Protein AF-A0A081PED2-F1 (afdb_monomer_lite)

Structure (mmCIF, N/CA/C/O backbone):
data_AF-A0A081PED2-F1
#
_entry.id   AF-A0A081PED2-F1
#
loop_
_atom_site.group_PDB
_atom_site.id
_atom_site.type_symbol
_atom_site.label_atom_id
_atom_site.label_alt_id
_atom_site.label_comp_id
_atom_site.label_asym_id
_atom_site.label_entity_id
_atom_site.label_seq_id
_atom_site.pdbx_PDB_ins_code
_atom_site.Cartn_x
_atom_site.Cartn_y
_atom_site.Cartn_z
_atom_site.occupancy
_atom_site.B_iso_or_equiv
_atom_site.auth_seq_id
_atom_site.auth_comp_id
_atom_site.auth_asym_id
_atom_site.auth_atom_id
_atom_site.pdbx_PDB_model_num
ATOM 1 N N . PRO A 1 1 ? 20.456 0.944 -15.414 1.00 84.31 1 PRO A N 1
ATOM 2 C CA . PRO A 1 1 ? 20.248 -0.484 -15.078 1.00 84.31 1 PRO A CA 1
ATOM 3 C C . PRO A 1 1 ? 19.978 -0.776 -13.587 1.00 84.31 1 PRO A C 1
ATOM 5 O O . PRO A 1 1 ? 18.941 -1.358 -13.297 1.00 84.31 1 PRO A O 1
ATOM 8 N N . TYR A 1 2 ? 20.851 -0.376 -12.646 1.00 89.62 2 TYR A N 1
ATOM 9 C CA . TYR A 1 2 ? 20.681 -0.698 -11.214 1.00 89.62 2 TYR A CA 1
ATOM 10 C C . TYR A 1 2 ? 19.345 -0.213 -10.631 1.00 89.62 2 TYR A C 1
ATOM 12 O O . TYR A 1 2 ? 18.626 -0.989 -10.011 1.00 89.62 2 TYR A O 1
ATOM 20 N N . LEU A 1 3 ? 18.978 1.050 -10.877 1.00 87.94 3 LEU A N 1
ATOM 21 C CA . LEU A 1 3 ? 17.730 1.625 -10.366 1.00 87.94 3 LEU A CA 1
ATOM 22 C C . LEU A 1 3 ? 16.491 0.883 -10.894 1.00 87.94 3 LEU A C 1
ATOM 24 O O . LEU A 1 3 ? 15.577 0.594 -10.129 1.00 87.94 3 LEU A O 1
ATOM 28 N N . SER A 1 4 ? 16.503 0.515 -12.177 1.00 86.62 4 SER A N 1
ATOM 29 C CA . SER A 1 4 ? 15.444 -0.260 -12.829 1.00 86.62 4 SER A CA 1
ATOM 30 C C . SER A 1 4 ? 15.322 -1.665 -12.230 1.00 86.62 4 SER A C 1
ATOM 32 O O . SER A 1 4 ? 14.221 -2.120 -11.943 1.00 86.62 4 SER A O 1
ATOM 34 N N . LEU A 1 5 ? 16.452 -2.335 -11.976 1.00 87.31 5 LEU A N 1
ATOM 35 C CA . LEU A 1 5 ? 16.477 -3.648 -11.328 1.00 87.31 5 LEU A CA 1
ATOM 36 C C . LEU A 1 5 ? 15.964 -3.572 -9.885 1.00 87.31 5 LEU A C 1
ATOM 38 O O . LEU A 1 5 ? 15.171 -4.411 -9.470 1.00 87.31 5 LEU A O 1
ATOM 42 N N . LYS A 1 6 ? 16.373 -2.541 -9.136 1.00 88.50 6 LYS A N 1
ATOM 43 C CA . LYS A 1 6 ? 15.871 -2.274 -7.783 1.00 88.50 6 LYS A CA 1
ATOM 44 C C . LYS A 1 6 ? 14.352 -2.075 -7.794 1.00 88.50 6 LYS A C 1
ATOM 46 O O . LYS A 1 6 ? 13.669 -2.676 -6.976 1.00 88.50 6 LYS A O 1
ATOM 51 N N . GLN A 1 7 ? 13.827 -1.255 -8.706 1.00 85.38 7 GLN A N 1
ATOM 52 C CA . GLN A 1 7 ? 12.384 -1.017 -8.830 1.00 85.38 7 GLN A CA 1
ATOM 53 C C . GLN A 1 7 ? 11.609 -2.289 -9.171 1.00 85.38 7 GLN A C 1
ATOM 55 O O . GLN A 1 7 ? 10.596 -2.547 -8.532 1.00 85.38 7 GLN A O 1
ATOM 60 N N . LEU A 1 8 ? 12.106 -3.114 -10.097 1.00 84.00 8 LEU A N 1
ATOM 61 C CA . LEU A 1 8 ? 11.478 -4.404 -10.396 1.00 84.00 8 LEU A CA 1
ATOM 62 C C . LEU A 1 8 ? 11.516 -5.358 -9.209 1.00 84.00 8 LEU A C 1
ATOM 64 O O . LEU A 1 8 ? 10.505 -5.978 -8.911 1.00 84.00 8 LEU A O 1
ATOM 68 N N . SER A 1 9 ? 12.651 -5.446 -8.516 1.00 87.25 9 SER A N 1
ATOM 69 C CA . SER A 1 9 ? 12.777 -6.267 -7.311 1.00 87.25 9 SER A CA 1
ATOM 70 C C . SER A 1 9 ? 11.743 -5.858 -6.261 1.00 87.25 9 SER A C 1
ATOM 72 O O . SER A 1 9 ? 10.955 -6.692 -5.833 1.00 87.25 9 SER A O 1
ATOM 74 N N . MET A 1 10 ? 11.668 -4.559 -5.940 1.00 87.50 10 MET A N 1
ATOM 75 C CA . MET A 1 10 ? 10.702 -4.037 -4.968 1.00 87.50 10 MET A CA 1
ATOM 76 C C . MET A 1 10 ? 9.254 -4.298 -5.389 1.00 87.50 10 MET A C 1
ATOM 78 O O . MET A 1 10 ? 8.443 -4.671 -4.551 1.00 87.50 10 MET A O 1
ATOM 82 N N . ALA A 1 11 ? 8.931 -4.140 -6.674 1.00 83.25 11 ALA A N 1
ATOM 83 C CA . ALA A 1 11 ? 7.583 -4.398 -7.166 1.00 83.25 11 ALA A CA 1
ATOM 84 C C . ALA A 1 11 ? 7.221 -5.897 -7.128 1.00 83.25 11 ALA A C 1
ATOM 86 O O . ALA A 1 11 ? 6.091 -6.249 -6.809 1.00 83.25 11 ALA A O 1
ATOM 87 N N . LEU A 1 12 ? 8.177 -6.793 -7.405 1.00 82.38 12 LEU A N 1
ATOM 88 C CA . LEU A 1 12 ? 7.977 -8.245 -7.320 1.00 82.38 12 LEU A CA 1
ATOM 89 C C . LEU A 1 12 ? 7.813 -8.732 -5.877 1.00 82.38 12 LEU A C 1
ATOM 91 O O . LEU A 1 12 ? 7.083 -9.688 -5.633 1.00 82.38 12 LEU A O 1
ATOM 95 N N . THR A 1 13 ? 8.481 -8.082 -4.923 1.00 87.12 13 THR A N 1
ATOM 96 C CA . THR A 1 13 ? 8.365 -8.396 -3.493 1.00 87.12 13 THR A CA 1
ATOM 97 C C . THR A 1 13 ? 7.272 -7.598 -2.789 1.00 87.12 13 THR A C 1
ATOM 99 O O . THR A 1 13 ? 7.183 -7.674 -1.565 1.00 87.12 13 THR A O 1
ATOM 102 N N . ALA A 1 14 ? 6.464 -6.828 -3.531 1.00 81.19 14 ALA A N 1
ATOM 103 C CA . ALA A 1 14 ? 5.419 -5.958 -2.988 1.00 81.19 14 ALA A CA 1
ATOM 104 C C . ALA A 1 14 ? 5.949 -5.007 -1.887 1.00 81.19 14 ALA A C 1
ATOM 106 O O . ALA A 1 14 ? 5.277 -4.691 -0.910 1.00 81.19 14 ALA A O 1
ATOM 107 N N . SER A 1 15 ? 7.205 -4.580 -2.023 1.00 86.56 15 SER A N 1
ATOM 108 C CA . SER A 1 15 ? 7.895 -3.663 -1.112 1.00 86.56 15 SER A CA 1
ATOM 109 C C . SER A 1 15 ? 8.171 -2.313 -1.777 1.00 86.56 15 SER A C 1
ATOM 111 O O . SER A 1 15 ? 9.087 -1.586 -1.385 1.00 86.56 15 SER A O 1
ATOM 113 N N . ASP A 1 16 ? 7.458 -2.020 -2.859 1.00 85.75 16 ASP A N 1
ATOM 114 C CA . ASP A 1 16 ? 7.460 -0.720 -3.503 1.00 85.75 16 ASP A CA 1
ATOM 115 C C . ASP A 1 16 ? 6.624 0.290 -2.701 1.00 85.75 16 ASP A C 1
ATOM 117 O O . ASP A 1 16 ? 5.865 -0.045 -1.789 1.00 85.75 16 ASP A O 1
ATOM 121 N N . PHE A 1 17 ? 6.789 1.564 -3.044 1.00 85.56 17 PHE A N 1
ATOM 122 C CA . PHE A 1 17 ? 6.132 2.652 -2.332 1.00 85.56 17 PHE A CA 1
ATOM 123 C C . PHE A 1 17 ? 4.605 2.621 -2.474 1.00 85.56 17 PHE A C 1
ATOM 125 O O . PHE A 1 17 ? 3.907 2.936 -1.514 1.00 85.56 17 PHE A O 1
ATOM 132 N N . ASN A 1 18 ? 4.070 2.210 -3.626 1.00 84.62 18 ASN A N 1
ATOM 133 C CA . ASN A 1 18 ? 2.623 2.198 -3.831 1.00 84.62 18 ASN A CA 1
ATOM 134 C C . ASN A 1 18 ? 1.965 1.108 -2.994 1.00 84.62 18 ASN A C 1
ATOM 136 O O . ASN A 1 18 ? 0.938 1.368 -2.373 1.00 84.62 18 ASN A O 1
ATOM 140 N N . THR A 1 19 ? 2.587 -0.071 -2.906 1.00 85.81 19 THR A N 1
ATOM 141 C CA . THR A 1 19 ? 2.118 -1.130 -2.003 1.00 85.81 19 THR A CA 1
ATOM 142 C C . THR A 1 19 ? 2.115 -0.662 -0.546 1.00 85.81 19 THR A C 1
ATOM 144 O O . THR A 1 19 ? 1.158 -0.909 0.186 1.00 85.81 19 THR A O 1
ATOM 147 N N . PHE A 1 20 ? 3.144 0.079 -0.120 1.00 87.94 20 PHE A N 1
ATOM 148 C CA . PHE A 1 20 ? 3.173 0.665 1.222 1.00 87.94 20 PHE A CA 1
ATOM 149 C C . PHE A 1 20 ? 2.013 1.648 1.463 1.00 87.94 20 PHE A C 1
ATOM 151 O O . PHE A 1 20 ? 1.360 1.580 2.506 1.00 87.94 20 PHE A O 1
ATOM 158 N N . ILE A 1 21 ? 1.735 2.537 0.505 1.00 89.69 21 ILE A N 1
ATOM 159 C CA . ILE A 1 21 ? 0.633 3.505 0.601 1.00 89.69 21 ILE A CA 1
ATOM 160 C C . ILE A 1 21 ? -0.731 2.805 0.608 1.00 89.69 21 ILE A C 1
ATOM 162 O O . ILE A 1 21 ? -1.594 3.161 1.407 1.00 89.69 21 ILE A O 1
ATOM 166 N N . ASP A 1 22 ? -0.932 1.789 -0.231 1.00 89.50 22 ASP A N 1
ATOM 167 C CA . ASP A 1 22 ? -2.165 0.997 -0.252 1.00 89.50 22 ASP A CA 1
ATOM 168 C C . ASP A 1 22 ? -2.416 0.301 1.093 1.00 89.50 22 ASP A C 1
ATOM 170 O O . ASP A 1 22 ? -3.490 0.443 1.683 1.00 89.50 22 ASP A O 1
ATOM 174 N N . PHE A 1 23 ? -1.397 -0.369 1.636 1.00 90.44 23 PHE A N 1
ATOM 175 C CA . PHE A 1 23 ? -1.467 -0.955 2.971 1.00 90.44 23 PHE A CA 1
ATOM 176 C C . PHE A 1 23 ? -1.839 0.087 4.034 1.00 90.44 23 PHE A C 1
ATOM 178 O O . PHE A 1 23 ? -2.719 -0.160 4.862 1.00 90.44 23 PHE A O 1
ATOM 185 N N . GLN A 1 24 ? -1.195 1.259 4.005 1.00 93.19 24 GLN A N 1
ATOM 186 C CA . GLN A 1 24 ? -1.470 2.339 4.949 1.00 93.19 24 GLN A CA 1
ATOM 187 C C . GLN A 1 24 ? -2.927 2.804 4.856 1.00 93.19 24 GLN A C 1
ATOM 189 O O . GLN A 1 24 ? -3.604 2.870 5.881 1.00 93.19 24 GLN A O 1
ATOM 194 N N . ASN A 1 25 ? -3.440 3.028 3.646 1.00 93.50 25 ASN A N 1
ATOM 195 C CA . ASN A 1 25 ? -4.824 3.439 3.421 1.00 93.50 25 ASN A CA 1
ATOM 196 C C . ASN A 1 25 ? -5.830 2.398 3.938 1.00 93.50 25 ASN A C 1
ATOM 198 O O . ASN A 1 25 ? -6.805 2.751 4.605 1.00 93.50 25 ASN A O 1
ATOM 202 N N . GLN A 1 26 ? -5.595 1.106 3.678 1.00 93.62 26 GLN A N 1
ATOM 203 C CA . GLN A 1 26 ? -6.465 0.033 4.174 1.00 93.62 26 GLN A CA 1
ATOM 204 C C . GLN A 1 26 ? -6.436 -0.063 5.705 1.00 93.62 26 GLN A C 1
ATOM 206 O O . GLN A 1 26 ? -7.480 -0.209 6.347 1.00 93.62 26 GLN A O 1
ATOM 211 N N . ALA A 1 27 ? -5.251 0.060 6.307 1.00 94.38 27 ALA A N 1
ATOM 212 C CA . ALA A 1 27 ? -5.095 0.057 7.756 1.00 94.38 27 ALA A CA 1
ATOM 213 C C . ALA A 1 27 ? -5.784 1.268 8.408 1.00 94.38 27 ALA A C 1
ATOM 215 O O . ALA A 1 27 ? -6.417 1.135 9.459 1.00 94.38 27 ALA A O 1
ATOM 216 N N . GLU A 1 28 ? -5.703 2.445 7.788 1.00 95.00 28 GLU A N 1
ATOM 217 C CA . GLU A 1 28 ? -6.387 3.652 8.252 1.00 95.00 28 GLU A CA 1
ATOM 218 C C . GLU A 1 28 ? -7.906 3.528 8.153 1.00 95.00 28 GLU A C 1
ATOM 220 O O . GLU A 1 28 ? -8.600 3.833 9.125 1.00 95.00 28 GLU A O 1
ATOM 225 N N . ALA A 1 29 ? -8.429 3.006 7.041 1.00 94.62 29 ALA A N 1
ATOM 226 C CA . ALA A 1 29 ? -9.857 2.744 6.883 1.00 94.62 29 ALA A CA 1
ATOM 227 C C . ALA A 1 29 ? -10.377 1.783 7.966 1.00 94.62 29 ALA A C 1
ATOM 229 O O . ALA A 1 29 ? -11.401 2.051 8.603 1.00 94.62 29 ALA A O 1
ATOM 230 N N . TYR A 1 30 ? -9.635 0.707 8.242 1.00 93.88 30 TYR A N 1
ATOM 231 C CA . TYR A 1 30 ? -9.954 -0.230 9.318 1.00 93.88 30 TYR A CA 1
ATOM 232 C C . TYR A 1 30 ? -9.945 0.446 10.697 1.00 93.88 30 TYR A C 1
ATOM 234 O O . TYR A 1 30 ? -10.906 0.330 11.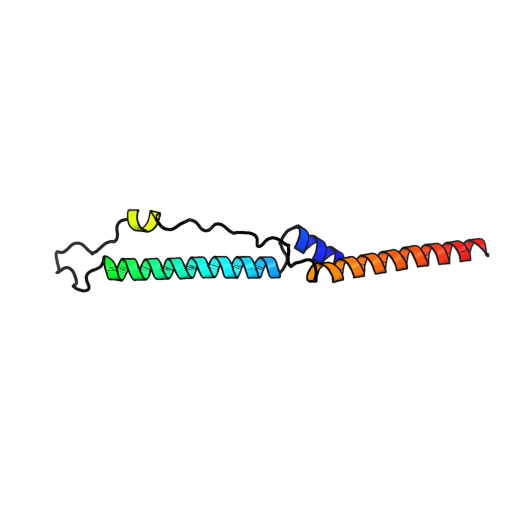464 1.00 93.88 30 TYR A O 1
ATOM 242 N N . ARG A 1 31 ? -8.886 1.203 11.014 1.00 93.25 31 ARG A N 1
ATOM 243 C CA . ARG A 1 31 ? -8.779 1.950 12.279 1.00 93.25 31 ARG A CA 1
ATOM 244 C C . ARG A 1 31 ? -9.917 2.950 12.451 1.00 93.25 31 ARG A C 1
ATOM 246 O O . ARG A 1 31 ? -10.429 3.105 13.559 1.00 93.25 31 ARG A O 1
ATOM 253 N N . TYR A 1 32 ? -10.318 3.612 11.372 1.00 94.25 32 TYR A N 1
ATOM 254 C CA . TYR A 1 32 ? -11.427 4.553 11.386 1.00 94.25 32 TYR A CA 1
ATOM 255 C C . TYR A 1 32 ? -12.752 3.851 11.704 1.00 94.25 32 TYR A C 1
ATOM 257 O O . TYR A 1 32 ? -13.475 4.268 12.609 1.00 94.25 32 TYR A O 1
ATOM 265 N N . GLN A 1 33 ? -13.050 2.740 11.026 1.00 91.62 33 GLN A N 1
ATOM 266 C CA . GLN A 1 33 ? -14.255 1.949 11.294 1.00 91.62 33 GLN A CA 1
ATOM 267 C C . GLN A 1 33 ? -14.286 1.406 12.727 1.00 91.62 33 GLN A C 1
ATOM 269 O O . GLN A 1 33 ? -15.338 1.424 13.368 1.00 91.62 33 GLN A O 1
ATOM 274 N N . LEU A 1 34 ? -13.136 0.982 13.256 1.00 90.75 34 LEU A N 1
ATOM 275 C CA . LEU A 1 34 ? -12.999 0.565 14.650 1.00 90.75 34 LEU A CA 1
ATOM 276 C C . LEU A 1 34 ? -13.385 1.687 15.619 1.00 90.75 34 LEU A C 1
ATOM 278 O O . LEU A 1 34 ? -14.220 1.468 16.496 1.00 90.75 34 LEU A O 1
ATOM 282 N N . ALA A 1 35 ? -12.833 2.888 15.439 1.00 91.06 35 ALA A N 1
ATOM 283 C CA . ALA A 1 35 ? -13.165 4.039 16.277 1.00 91.06 35 ALA A CA 1
ATOM 284 C C . ALA A 1 35 ? -14.659 4.396 16.193 1.00 91.06 35 ALA A C 1
ATOM 286 O O . ALA A 1 35 ? -15.290 4.697 17.204 1.00 91.06 35 ALA A O 1
ATOM 287 N N . GLN A 1 36 ? -15.268 4.291 15.011 1.00 91.25 36 GLN A N 1
ATOM 288 C CA . GLN A 1 36 ? -16.699 4.549 14.861 1.00 91.25 36 GLN A CA 1
ATOM 289 C C . GLN A 1 36 ? -17.570 3.491 15.540 1.00 91.25 36 GLN A C 1
ATOM 291 O O . GLN A 1 36 ? -18.560 3.838 16.187 1.00 91.25 36 GLN A O 1
ATOM 296 N N . LYS A 1 37 ? -17.189 2.209 15.471 1.00 88.06 37 LYS A N 1
ATOM 297 C CA . LYS A 1 37 ? -17.869 1.157 16.236 1.00 88.06 37 LYS A CA 1
ATOM 298 C C . LYS A 1 37 ? -17.741 1.402 17.740 1.00 88.06 37 LYS A C 1
ATOM 300 O O . LYS A 1 37 ? -18.731 1.258 18.452 1.00 88.06 37 LYS A O 1
ATOM 305 N N . MET A 1 38 ? -16.564 1.819 18.214 1.00 85.94 38 MET A N 1
ATOM 306 C CA . MET A 1 38 ? -16.336 2.195 19.617 1.00 85.94 38 MET A CA 1
ATOM 307 C C . MET A 1 38 ? -17.276 3.310 20.064 1.00 85.94 38 MET A C 1
ATOM 309 O O . MET A 1 38 ? -17.994 3.15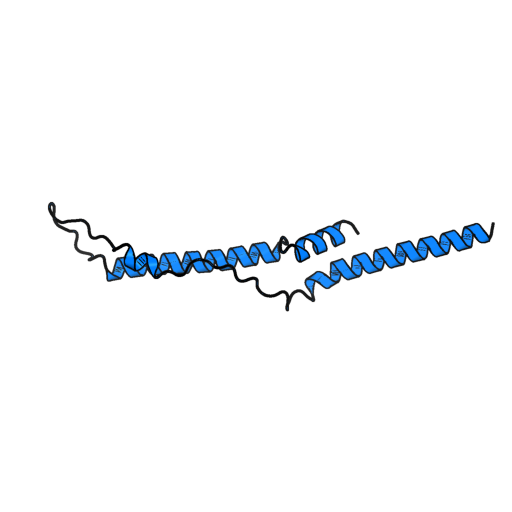2 21.051 1.00 85.94 38 MET A O 1
ATOM 313 N N . ASN A 1 39 ? -17.315 4.401 19.300 1.00 88.75 39 ASN A N 1
ATOM 314 C CA . ASN A 1 39 ? -18.169 5.548 19.589 1.00 88.75 39 ASN A CA 1
ATOM 315 C C . ASN A 1 39 ? -19.646 5.141 19.628 1.00 88.75 39 ASN A C 1
ATOM 317 O O . ASN A 1 39 ? -20.373 5.514 20.546 1.00 88.75 39 ASN A O 1
ATOM 321 N N . LYS A 1 40 ? -20.084 4.317 18.670 1.00 87.38 40 LYS A N 1
ATOM 322 C CA . LY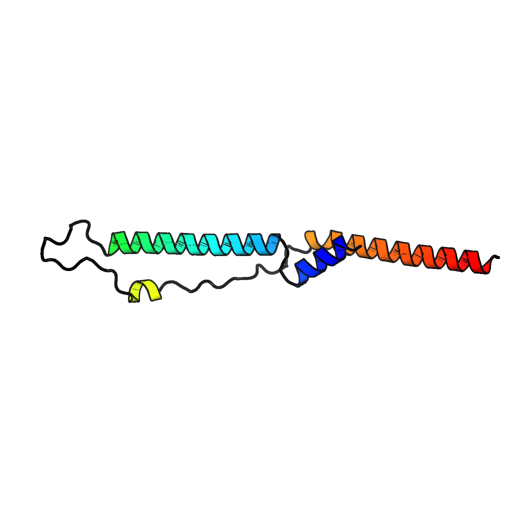S A 1 40 ? -21.459 3.815 18.624 1.00 87.38 40 LYS A CA 1
ATOM 323 C C . LYS A 1 40 ? -21.797 2.938 19.831 1.00 87.38 40 LYS A C 1
ATOM 325 O O . LYS A 1 40 ? -22.829 3.145 20.456 1.00 87.38 40 LYS A O 1
ATOM 330 N N . LEU A 1 41 ? -20.921 2.002 20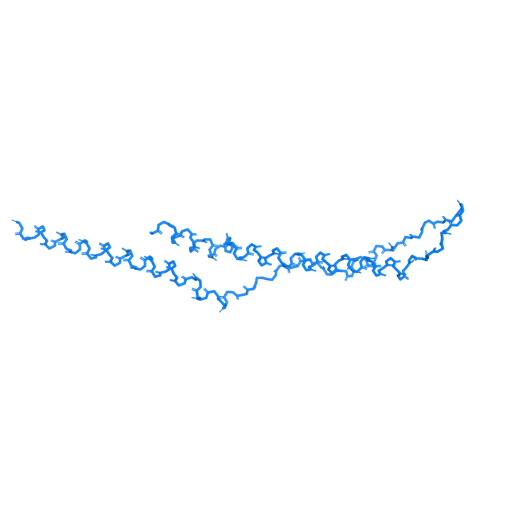.203 1.00 85.38 41 LEU A N 1
ATOM 331 C CA . LEU A 1 41 ? -21.128 1.155 21.381 1.00 85.38 41 LEU A CA 1
ATOM 332 C C . LEU A 1 41 ? -21.198 1.975 22.672 1.00 85.38 41 LEU A C 1
ATOM 334 O O . LEU A 1 41 ? -21.990 1.648 23.553 1.00 85.38 41 LEU A O 1
ATOM 338 N N . GLN A 1 42 ? -20.401 3.039 22.782 1.00 82.81 42 GLN A N 1
ATOM 339 C CA . GLN A 1 42 ? -20.470 3.955 23.915 1.00 82.81 42 GLN A CA 1
ATOM 340 C C . GLN A 1 42 ? -21.825 4.668 23.977 1.00 82.81 42 GLN A C 1
ATOM 342 O O . GLN A 1 42 ? -22.456 4.644 25.028 1.00 82.81 42 GLN A O 1
ATOM 347 N N . ILE A 1 43 ? -22.302 5.226 22.861 1.00 83.62 43 ILE A N 1
ATOM 348 C CA . ILE A 1 43 ? -23.613 5.893 22.783 1.00 83.62 43 ILE A CA 1
ATOM 349 C C . ILE A 1 43 ? -24.758 4.918 23.107 1.00 83.62 43 ILE A C 1
ATOM 351 O O . ILE A 1 43 ? -25.668 5.265 23.856 1.00 83.62 43 ILE A O 1
ATOM 355 N N . ASP A 1 44 ? -24.706 3.695 22.575 1.00 82.56 44 ASP A N 1
ATOM 356 C CA . ASP A 1 44 ? -25.808 2.731 22.678 1.00 82.56 44 ASP A CA 1
ATOM 357 C C . ASP A 1 44 ? -25.859 2.001 24.034 1.00 82.56 44 ASP A C 1
ATOM 359 O O . ASP A 1 44 ? -26.923 1.534 24.448 1.00 82.56 44 ASP A O 1
ATOM 363 N N . LYS A 1 45 ? -24.715 1.819 24.714 1.00 77.38 45 LYS A N 1
ATOM 364 C CA . LYS A 1 45 ? -24.611 0.974 25.923 1.00 77.38 45 LYS A CA 1
ATOM 365 C C . LYS A 1 45 ? -24.259 1.732 27.197 1.00 77.38 45 LYS A C 1
ATOM 367 O O . LYS A 1 45 ? -24.483 1.191 28.281 1.00 77.38 45 LYS A O 1
ATOM 372 N N . ILE A 1 46 ? -23.712 2.943 27.102 1.00 74.94 46 ILE A N 1
ATOM 373 C CA . ILE A 1 46 ? -23.381 3.759 28.271 1.00 74.94 46 ILE A CA 1
ATOM 374 C C . ILE A 1 46 ? -24.433 4.857 28.399 1.00 74.94 46 ILE A C 1
ATOM 376 O O . ILE A 1 46 ? -24.478 5.801 27.618 1.00 74.94 46 ILE A O 1
ATOM 380 N N . SER A 1 47 ? -25.298 4.715 29.405 1.00 67.81 47 SER A N 1
ATOM 381 C CA . SER A 1 47 ? -26.233 5.773 29.786 1.00 67.81 47 SER A CA 1
ATOM 382 C C . SER A 1 47 ? -25.474 7.060 30.114 1.00 67.81 47 SER A C 1
ATOM 384 O O . SER A 1 47 ? -24.455 7.028 30.801 1.00 67.81 47 SER A O 1
ATOM 386 N N . ASN A 1 48 ? -26.012 8.200 29.681 1.00 66.94 48 ASN A N 1
ATOM 387 C CA . ASN A 1 48 ? -25.462 9.524 29.985 1.00 66.94 48 ASN A CA 1
ATOM 388 C C . ASN A 1 48 ? -25.668 9.937 31.461 1.00 66.94 48 ASN A C 1
ATOM 390 O O . ASN A 1 48 ? -25.271 11.023 31.874 1.00 66.94 48 ASN A O 1
ATOM 394 N N . ILE A 1 49 ? -26.332 9.087 32.251 1.00 65.75 49 ILE A N 1
ATOM 395 C CA . ILE A 1 49 ? -26.566 9.274 33.682 1.00 65.75 49 ILE A CA 1
ATOM 396 C C . ILE A 1 49 ? -25.487 8.500 34.439 1.00 65.75 49 ILE A C 1
ATOM 398 O O . ILE A 1 49 ? -25.412 7.273 34.339 1.00 65.75 49 ILE A O 1
ATOM 402 N N . SER A 1 50 ? -24.662 9.220 35.203 1.00 62.31 50 SER A N 1
ATOM 403 C CA . SER A 1 50 ? -23.620 8.600 36.022 1.00 62.31 50 SER A CA 1
ATOM 404 C C . SER A 1 50 ? -24.247 7.654 37.052 1.00 62.31 50 SER A C 1
ATOM 406 O O . SER A 1 50 ? -25.225 8.037 37.704 1.00 62.31 50 SER A O 1
ATOM 408 N N . PRO A 1 51 ? -23.693 6.444 37.256 1.00 62.22 51 PRO A N 1
ATOM 409 C CA . PRO A 1 51 ? -24.031 5.665 38.436 1.00 62.22 51 PRO A CA 1
ATOM 410 C C . PRO A 1 51 ? -23.735 6.518 39.682 1.00 62.22 51 PRO A C 1
ATOM 412 O O . PRO A 1 51 ? -22.704 7.191 39.737 1.00 62.22 51 PRO A O 1
ATOM 415 N N . GLY A 1 52 ? -24.667 6.551 40.645 1.00 62.53 52 GLY A N 1
ATOM 416 C CA . GLY A 1 52 ? -24.473 7.245 41.928 1.00 62.53 52 GLY A CA 1
ATOM 417 C C . GLY A 1 52 ? -23.283 6.676 42.712 1.00 62.53 52 GLY A C 1
ATOM 418 O O . GLY A 1 52 ? -22.715 5.669 42.300 1.00 62.53 52 GLY A O 1
ATOM 419 N N . GLU A 1 53 ? -22.927 7.268 43.859 1.00 62.97 53 GLU A N 1
ATOM 420 C CA . GLU A 1 53 ? -21.686 6.961 44.613 1.00 62.97 53 GLU A CA 1
ATOM 421 C C . GLU A 1 53 ? -21.424 5.462 44.897 1.00 62.97 53 GLU A C 1
ATOM 423 O O . GLU A 1 53 ? -20.274 5.066 45.049 1.00 62.97 53 GLU A O 1
ATOM 428 N N . ASN A 1 54 ? -22.461 4.612 44.897 1.00 62.47 54 ASN A N 1
ATOM 429 C CA . ASN A 1 54 ? -22.369 3.160 45.126 1.00 62.47 54 ASN A CA 1
ATOM 430 C C . ASN A 1 54 ? -22.671 2.288 43.883 1.00 62.47 54 ASN A C 1
ATOM 432 O O . ASN A 1 54 ? -22.801 1.066 43.992 1.00 62.47 54 ASN A O 1
ATOM 436 N N . GLY A 1 55 ? -22.859 2.884 42.703 1.00 58.81 55 GLY A N 1
ATOM 437 C CA . GLY A 1 55 ? -23.227 2.177 41.476 1.00 58.81 55 GLY A CA 1
ATOM 438 C C . GLY A 1 55 ? -22.014 1.623 40.726 1.00 58.81 55 GLY A C 1
ATOM 439 O O . GLY A 1 55 ? -20.989 2.288 40.594 1.00 58.81 55 GLY A O 1
ATOM 440 N N . LYS A 1 56 ? -22.125 0.399 40.192 1.00 62.69 56 LYS A N 1
ATOM 441 C CA . LYS A 1 56 ? -21.063 -0.186 39.358 1.00 62.69 56 LYS A CA 1
ATOM 442 C C . LYS A 1 56 ? -20.847 0.661 38.092 1.00 62.69 56 LYS A C 1
ATOM 444 O O . LYS A 1 56 ? -21.836 1.064 37.477 1.00 62.69 56 LYS A O 1
ATOM 449 N N . PRO A 1 57 ? -19.592 0.886 37.663 1.00 66.56 57 PRO A N 1
ATOM 450 C CA . PRO A 1 57 ? -19.312 1.609 36.430 1.00 66.56 57 PRO A CA 1
ATOM 451 C C . PRO A 1 57 ? -19.935 0.892 35.226 1.00 66.56 57 PRO A C 1
ATOM 453 O O . PRO A 1 57 ? -19.839 -0.333 35.089 1.00 66.56 57 PRO A O 1
ATOM 456 N N . LEU A 1 58 ? -20.580 1.670 34.354 1.00 67.75 58 LEU A N 1
ATOM 457 C CA . LEU A 1 58 ? -21.149 1.188 33.098 1.00 67.75 58 LEU A CA 1
ATOM 458 C C . LEU A 1 58 ? -20.007 0.658 32.225 1.00 67.75 58 LEU A C 1
ATOM 460 O O . LEU A 1 58 ? -19.136 1.413 31.802 1.00 67.75 58 LEU A O 1
ATOM 464 N N . SER A 1 59 ? -19.989 -0.652 31.992 1.00 66.81 59 SER A N 1
ATOM 465 C CA . SER A 1 59 ? -18.945 -1.319 31.214 1.00 66.81 59 SER A CA 1
ATOM 466 C C . SER A 1 59 ? -19.553 -2.081 30.045 1.00 66.81 59 SER A C 1
ATOM 468 O O . SER A 1 59 ? -20.601 -2.719 30.155 1.00 66.81 59 SER A O 1
ATOM 470 N N . ILE A 1 60 ? -18.886 -2.000 28.896 1.00 72.81 60 ILE A N 1
ATOM 471 C CA . ILE A 1 60 ? -19.282 -2.707 27.680 1.00 72.81 60 ILE A CA 1
ATOM 472 C C . ILE A 1 60 ? -18.685 -4.116 27.743 1.00 72.81 60 ILE A C 1
ATOM 474 O O . ILE A 1 60 ? -17.469 -4.271 27.841 1.00 72.81 60 ILE A O 1
ATOM 478 N N . SER A 1 61 ? -19.531 -5.149 27.662 1.00 76.00 61 SER A N 1
ATOM 479 C CA . SER A 1 61 ? -19.085 -6.552 27.636 1.00 76.00 61 SER A CA 1
ATOM 480 C C . SER A 1 61 ? -18.092 -6.813 26.498 1.00 76.00 61 SER A C 1
ATOM 482 O O . SER A 1 61 ? -18.305 -6.349 25.373 1.00 76.00 61 SER A O 1
ATOM 484 N N . ARG A 1 62 ? -17.066 -7.636 26.776 1.00 73.25 62 ARG A N 1
ATOM 485 C CA . ARG A 1 62 ? -16.040 -8.102 25.821 1.00 73.25 62 ARG A CA 1
ATOM 486 C C . ARG A 1 62 ? -16.642 -8.717 24.549 1.00 73.25 62 ARG A C 1
ATOM 488 O O . ARG A 1 62 ? -16.039 -8.617 23.488 1.00 73.25 62 ARG A O 1
ATOM 495 N N . SER A 1 63 ? -17.837 -9.301 24.636 1.00 75.19 63 SER A N 1
ATOM 496 C CA . SER A 1 63 ? -18.535 -9.912 23.497 1.00 75.19 63 SER A CA 1
ATOM 497 C C . SER A 1 63 ? -18.820 -8.930 22.353 1.00 75.19 63 SER A C 1
ATOM 499 O O . SER A 1 63 ? -18.658 -9.306 21.200 1.00 75.19 63 SER A O 1
ATOM 501 N N . ASN A 1 64 ? -19.138 -7.660 22.644 1.00 74.31 64 ASN A N 1
ATOM 502 C CA . ASN A 1 64 ? -19.413 -6.649 21.605 1.00 74.31 64 ASN A CA 1
ATOM 503 C C . ASN A 1 64 ? -18.158 -6.288 20.784 1.00 74.31 64 ASN A C 1
ATOM 505 O O . ASN A 1 64 ? -18.245 -5.802 19.655 1.00 74.31 64 ASN A O 1
ATOM 509 N N . TRP A 1 65 ? -16.979 -6.524 21.362 1.00 71.38 65 TRP A N 1
ATOM 510 C CA . TRP A 1 65 ? -15.686 -6.270 20.734 1.00 71.38 65 TRP A CA 1
ATOM 511 C C . TRP A 1 65 ? -15.265 -7.416 19.813 1.00 71.38 65 TRP A C 1
ATOM 513 O O . TRP A 1 65 ? -14.647 -7.166 18.785 1.00 71.38 65 TRP A O 1
ATOM 523 N N . ALA A 1 66 ? -15.654 -8.652 20.146 1.00 76.12 66 ALA A N 1
ATOM 524 C CA . ALA A 1 66 ? -15.342 -9.854 19.370 1.00 76.12 66 ALA A CA 1
ATOM 525 C C . ALA A 1 66 ? -16.073 -9.919 18.015 1.00 76.12 66 ALA A C 1
ATOM 527 O O . ALA A 1 66 ? -15.687 -10.686 17.144 1.00 76.12 66 ALA A O 1
ATOM 528 N N . GLU A 1 67 ? -17.113 -9.107 17.822 1.00 79.56 67 GLU A N 1
ATOM 529 C CA . GLU A 1 67 ? -17.830 -8.986 16.546 1.00 79.56 67 GLU A CA 1
ATOM 530 C C . GLU A 1 67 ? -17.101 -8.089 15.528 1.00 79.56 67 GLU A C 1
ATOM 532 O O . GLU A 1 67 ? -17.584 -7.896 14.415 1.00 79.56 67 GLU A O 1
ATOM 537 N N . GLN A 1 68 ? -16.015 -7.410 15.919 1.00 77.88 68 GLN A N 1
ATOM 538 C CA . GLN A 1 68 ? -15.200 -6.643 14.975 1.00 77.88 68 GLN A CA 1
ATOM 539 C C . GLN A 1 68 ? -14.360 -7.638 14.158 1.00 77.88 68 GLN A C 1
ATOM 541 O O . GLN A 1 68 ? -13.658 -8.441 14.768 1.00 77.88 68 GLN A O 1
ATOM 546 N N . PRO A 1 69 ? -14.412 -7.607 12.815 1.00 84.00 69 PRO A N 1
ATOM 547 C CA . PRO A 1 69 ? -13.574 -8.481 12.005 1.00 84.00 69 PRO A CA 1
ATOM 548 C C . PRO A 1 69 ? -12.097 -8.128 12.195 1.00 84.00 69 PRO A C 1
ATOM 550 O O . PRO A 1 69 ? -11.758 -6.954 12.346 1.00 84.00 69 PRO A O 1
ATOM 553 N N . ASP A 1 70 ? -11.222 -9.129 12.145 1.00 88.00 70 ASP A N 1
ATOM 554 C CA . ASP A 1 70 ? -9.780 -8.897 12.163 1.00 88.00 70 ASP A CA 1
ATOM 555 C C . ASP A 1 70 ? -9.324 -8.188 10.885 1.00 88.00 70 ASP A C 1
ATOM 557 O O . ASP A 1 70 ? -9.865 -8.400 9.791 1.00 88.00 70 ASP A O 1
ATOM 561 N N . PHE A 1 71 ? -8.293 -7.354 11.018 1.00 90.06 71 PHE A N 1
ATOM 562 C CA . PHE A 1 71 ? -7.673 -6.715 9.867 1.00 90.06 71 PHE A CA 1
ATOM 563 C C . PHE A 1 71 ? -7.008 -7.771 8.983 1.00 90.06 71 PHE A C 1
ATOM 565 O O . PHE A 1 71 ? -6.050 -8.428 9.388 1.00 90.06 71 PHE A O 1
ATOM 572 N N . ASN A 1 72 ? -7.506 -7.894 7.758 1.00 89.12 72 ASN A N 1
ATOM 573 C CA . ASN A 1 72 ? -6.929 -8.740 6.729 1.00 89.12 72 ASN A CA 1
ATOM 574 C C . ASN A 1 72 ? -6.510 -7.841 5.574 1.00 89.12 72 ASN A C 1
ATOM 576 O O . ASN A 1 72 ? -7.349 -7.192 4.951 1.00 89.12 72 ASN A O 1
ATOM 580 N N . TYR A 1 73 ? -5.204 -7.776 5.319 1.00 86.44 73 TYR A N 1
ATOM 581 C CA . TYR A 1 73 ? -4.698 -7.001 4.198 1.00 86.44 73 TYR A CA 1
ATOM 582 C C . TYR A 1 73 ? -5.060 -7.705 2.893 1.00 86.44 73 TYR A C 1
ATOM 584 O O . TYR A 1 73 ? -4.676 -8.856 2.664 1.00 86.44 73 TYR A O 1
ATOM 592 N N . HIS A 1 74 ? -5.787 -7.001 2.033 1.00 85.00 74 HIS A N 1
ATOM 593 C CA . HIS A 1 74 ? -6.087 -7.473 0.697 1.00 85.00 74 HIS A CA 1
ATOM 594 C C . HIS A 1 74 ? -5.147 -6.775 -0.268 1.00 85.00 74 HIS A C 1
ATOM 596 O O . HIS A 1 74 ? -5.289 -5.584 -0.537 1.00 85.00 74 HIS A O 1
ATOM 602 N N . PHE A 1 75 ? -4.195 -7.534 -0.809 1.00 77.19 75 PHE A N 1
ATOM 603 C CA . PHE A 1 75 ? -3.376 -7.050 -1.909 1.00 77.19 75 PHE A CA 1
ATOM 604 C C . PHE A 1 75 ? -4.309 -6.631 -3.043 1.00 77.19 75 PHE A C 1
ATOM 606 O O . PHE A 1 75 ? -4.981 -7.476 -3.647 1.00 77.19 75 PHE A O 1
ATOM 613 N N . HIS A 1 76 ? -4.356 -5.332 -3.339 1.00 67.81 76 HIS A N 1
ATOM 614 C CA . HIS A 1 76 ? -4.977 -4.882 -4.568 1.00 67.81 76 HIS A CA 1
ATOM 615 C C . HIS A 1 76 ? -4.185 -5.510 -5.709 1.00 67.81 76 HIS A C 1
ATOM 617 O O . HIS A 1 76 ? -3.014 -5.208 -5.934 1.00 67.81 76 HIS A O 1
ATOM 623 N N . THR A 1 77 ? -4.815 -6.484 -6.368 1.00 54.31 77 THR A N 1
ATOM 624 C CA . THR A 1 77 ? -4.189 -7.236 -7.446 1.00 54.31 77 THR A CA 1
ATOM 625 C C . THR A 1 77 ? -3.672 -6.241 -8.474 1.00 54.31 77 THR A C 1
ATOM 627 O O . THR A 1 77 ? -4.427 -5.432 -9.006 1.00 54.31 77 THR A O 1
ATOM 630 N N . VAL A 1 78 ? -2.372 -6.364 -8.707 1.00 52.69 78 VAL A N 1
ATOM 631 C CA . VAL A 1 78 ? -1.436 -5.929 -9.758 1.00 52.69 78 VAL A CA 1
ATOM 632 C C . VAL A 1 78 ? -2.006 -5.673 -11.177 1.00 52.69 78 VAL A C 1
ATOM 634 O O . VAL A 1 78 ? -1.248 -5.395 -12.098 1.00 52.69 78 VAL A O 1
ATOM 637 N N . GLY A 1 79 ? -3.321 -5.738 -11.401 1.00 49.62 79 GLY A N 1
ATOM 638 C CA . GLY A 1 79 ? -4.000 -5.536 -12.683 1.00 49.62 79 GLY A CA 1
ATOM 639 C C . GLY A 1 79 ? -3.933 -4.107 -13.230 1.00 49.62 79 GLY A C 1
ATOM 640 O O . GLY A 1 79 ? -4.047 -3.929 -14.439 1.00 49.62 79 GLY A O 1
ATOM 641 N N . ASN A 1 80 ? -3.654 -3.107 -12.386 1.00 49.81 80 ASN A N 1
ATOM 642 C CA . ASN A 1 80 ? -3.403 -1.729 -12.830 1.00 49.81 80 ASN A CA 1
ATOM 643 C C . ASN A 1 80 ? -1.903 -1.371 -12.896 1.00 49.81 80 ASN A C 1
ATOM 645 O O . ASN A 1 80 ? -1.562 -0.268 -13.309 1.00 49.81 80 ASN A O 1
ATOM 649 N N . MET A 1 81 ? -0.994 -2.283 -12.523 1.00 52.66 81 MET A N 1
ATOM 650 C CA . MET A 1 81 ? 0.457 -2.026 -12.477 1.00 52.66 81 MET A CA 1
ATOM 651 C C . MET A 1 81 ? 1.184 -2.226 -13.816 1.00 52.66 81 MET A C 1
ATOM 653 O O . MET A 1 81 ? 2.409 -2.105 -13.881 1.00 52.66 81 MET A O 1
ATOM 657 N N . THR A 1 82 ? 0.468 -2.499 -14.908 1.00 54.47 82 THR A N 1
ATOM 658 C CA . THR A 1 82 ? 1.094 -2.653 -16.231 1.00 54.47 82 THR A CA 1
ATOM 659 C C . THR A 1 82 ? 1.688 -1.345 -16.754 1.00 54.47 82 THR A C 1
ATOM 661 O O . THR A 1 82 ? 2.622 -1.379 -17.553 1.00 54.47 82 THR A O 1
ATOM 664 N N . THR A 1 83 ? 1.211 -0.191 -16.280 1.00 56.88 83 THR A N 1
ATOM 665 C CA . THR A 1 83 ? 1.723 1.122 -16.695 1.00 56.88 83 THR A CA 1
ATOM 666 C C . THR A 1 83 ? 2.983 1.536 -15.934 1.00 56.88 83 THR A C 1
ATOM 668 O O . THR A 1 83 ? 3.908 2.063 -1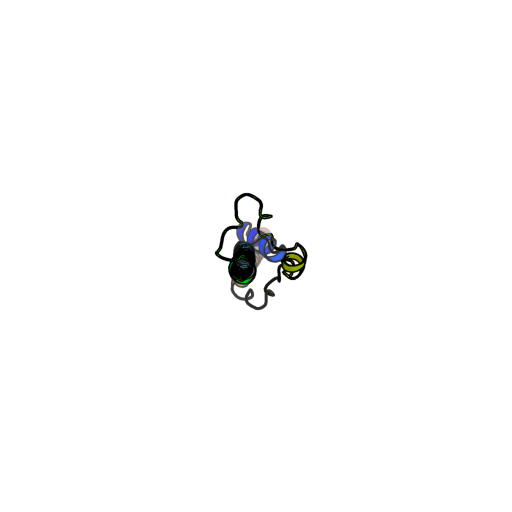6.550 1.00 56.88 83 THR A O 1
ATOM 671 N N . GLU A 1 84 ? 3.085 1.256 -14.630 1.00 61.47 84 GLU A N 1
ATOM 672 C CA . GLU A 1 84 ? 4.254 1.660 -13.829 1.00 61.47 84 GLU A CA 1
ATOM 673 C C . GLU A 1 84 ? 5.462 0.724 -13.985 1.00 61.47 84 GLU A C 1
ATOM 675 O O . GLU A 1 84 ? 6.608 1.179 -13.978 1.00 61.47 84 GLU A O 1
ATOM 680 N N . GLN A 1 85 ? 5.242 -0.574 -14.214 1.00 66.81 85 GLN A N 1
ATOM 681 C CA . GLN A 1 85 ? 6.334 -1.536 -14.432 1.00 66.81 85 GLN A CA 1
ATOM 682 C C . GLN A 1 85 ? 6.928 -1.488 -15.849 1.00 66.81 85 GLN A C 1
ATOM 684 O O . GLN A 1 85 ? 7.997 -2.059 -16.093 1.00 66.81 85 GLN A O 1
ATOM 689 N N . PHE A 1 86 ? 6.289 -0.773 -16.780 1.00 74.56 86 PHE A N 1
ATOM 690 C CA . PHE A 1 86 ? 6.770 -0.657 -18.154 1.00 74.56 86 PHE A CA 1
ATOM 691 C C . PHE A 1 86 ? 8.111 0.084 -18.240 1.00 74.56 86 PHE A C 1
ATOM 693 O O . PHE A 1 86 ? 9.013 -0.350 -18.956 1.00 74.56 86 PHE A O 1
ATOM 700 N N . PHE A 1 87 ? 8.292 1.167 -17.474 1.00 82.19 87 PHE A N 1
ATOM 701 C CA . PHE A 1 87 ? 9.511 1.983 -17.537 1.00 82.19 87 PHE A CA 1
ATOM 702 C C . PHE A 1 87 ? 10.777 1.234 -17.081 1.00 82.19 87 PHE A C 1
ATOM 704 O O . PHE A 1 87 ? 11.781 1.284 -17.803 1.00 82.19 87 PHE A O 1
ATOM 711 N N . PRO A 1 88 ? 10.779 0.501 -15.946 1.00 83.88 88 PRO A N 1
ATOM 712 C CA . PRO A 1 88 ? 11.925 -0.315 -15.555 1.00 83.88 88 PRO A CA 1
ATOM 713 C C . PRO A 1 88 ? 12.276 -1.400 -16.582 1.00 83.88 88 PRO A C 1
ATOM 715 O O . PRO A 1 88 ? 13.454 -1.565 -16.909 1.00 83.88 88 PRO A O 1
ATOM 718 N N . LEU A 1 89 ? 11.273 -2.102 -17.126 1.00 84.81 89 LEU A N 1
ATOM 719 C CA . LEU A 1 89 ? 11.468 -3.148 -18.138 1.00 84.81 89 LEU A CA 1
ATOM 720 C C . LEU A 1 89 ? 12.008 -2.584 -19.456 1.00 84.81 89 LEU A C 1
ATOM 722 O O . LEU A 1 89 ? 12.962 -3.131 -20.017 1.00 84.81 89 LEU A O 1
ATOM 726 N N . ALA A 1 90 ? 11.456 -1.464 -19.926 1.00 88.88 90 ALA A N 1
ATOM 727 C CA . ALA A 1 90 ? 11.930 -0.773 -21.120 1.00 88.88 90 ALA A CA 1
ATOM 728 C C . ALA A 1 90 ? 13.375 -0.284 -20.943 1.00 88.88 90 ALA A C 1
ATOM 730 O O . ALA A 1 90 ? 14.212 -0.475 -21.825 1.00 88.88 90 ALA A O 1
ATOM 731 N N . SER A 1 91 ? 13.704 0.277 -19.775 1.00 90.88 91 SER A N 1
ATOM 732 C CA . SER A 1 91 ? 15.062 0.727 -19.460 1.00 90.88 91 SER A CA 1
ATOM 733 C C . SER A 1 91 ? 16.067 -0.428 -19.443 1.00 90.88 91 SER A C 1
ATOM 735 O O . SER A 1 91 ? 17.150 -0.302 -20.015 1.00 90.88 91 SER A O 1
ATOM 737 N N . LEU A 1 92 ? 15.724 -1.569 -18.831 1.00 90.06 92 LEU A N 1
ATOM 738 C CA . LEU A 1 92 ? 16.591 -2.753 -18.841 1.00 90.06 92 LEU A CA 1
ATOM 739 C C . LEU A 1 92 ? 16.766 -3.328 -20.247 1.00 90.06 92 LEU A C 1
ATOM 741 O O . LEU A 1 92 ? 17.887 -3.669 -20.618 1.00 90.06 92 LEU A O 1
ATOM 745 N N . SER A 1 93 ? 15.693 -3.373 -21.037 1.00 91.31 93 SER A N 1
ATOM 746 C CA . SER A 1 93 ? 15.742 -3.828 -22.431 1.00 91.31 93 SER A CA 1
ATOM 747 C C . SER A 1 93 ? 16.642 -2.927 -23.278 1.00 91.31 93 SER A C 1
ATOM 749 O O . SER A 1 93 ? 17.478 -3.422 -24.028 1.00 91.31 93 SER A O 1
ATOM 751 N N . LEU A 1 94 ? 16.548 -1.605 -23.107 1.00 94.50 94 LEU A N 1
ATOM 752 C CA . LEU A 1 94 ? 17.423 -0.647 -23.781 1.00 94.50 94 LEU A CA 1
ATOM 753 C C . LEU A 1 94 ? 18.892 -0.849 -23.386 1.00 94.50 94 LEU A C 1
ATOM 755 O O . LEU A 1 94 ? 19.757 -0.903 -24.256 1.00 94.50 94 LEU A O 1
ATOM 759 N N . TRP A 1 95 ? 19.177 -1.008 -22.089 1.00 93.50 95 TRP A N 1
ATOM 760 C CA . TRP A 1 95 ? 20.533 -1.293 -21.613 1.00 93.50 95 TRP A CA 1
ATOM 761 C C . TRP A 1 95 ? 21.085 -2.598 -22.192 1.00 93.50 95 TRP A C 1
ATOM 763 O O . TRP A 1 95 ? 22.244 -2.625 -22.597 1.00 93.50 95 TRP A O 1
ATOM 773 N N . LEU A 1 96 ? 20.265 -3.649 -22.275 1.00 93.50 96 LEU A N 1
ATOM 774 C CA . LEU A 1 96 ? 20.640 -4.925 -22.884 1.00 93.50 96 LEU A CA 1
ATOM 775 C C . LEU A 1 96 ? 20.952 -4.772 -24.380 1.00 93.50 96 LEU A C 1
ATOM 777 O O . LEU A 1 96 ? 21.954 -5.292 -24.863 1.00 93.50 96 LEU A O 1
ATOM 781 N N . LEU A 1 97 ? 20.124 -4.034 -25.121 1.00 95.75 97 LEU A N 1
ATOM 782 C CA . LEU A 1 97 ? 20.352 -3.784 -26.545 1.00 95.75 97 LEU A CA 1
ATOM 783 C C . LEU A 1 97 ? 21.634 -2.979 -26.781 1.00 95.75 97 LEU A C 1
ATOM 785 O O . LEU A 1 97 ? 22.397 -3.303 -27.690 1.00 95.75 97 LEU A O 1
ATOM 789 N N . ILE A 1 98 ? 21.905 -1.972 -25.946 1.00 95.38 98 ILE A N 1
ATOM 790 C CA . ILE A 1 98 ? 23.136 -1.174 -26.018 1.00 95.38 98 ILE A CA 1
ATOM 791 C C . ILE A 1 98 ? 24.364 -2.048 -25.747 1.00 95.38 98 ILE A C 1
ATOM 793 O O . ILE A 1 98 ? 25.330 -1.983 -26.506 1.00 95.38 98 ILE A O 1
ATOM 797 N N . THR A 1 99 ? 24.349 -2.882 -24.702 1.00 94.12 99 THR A N 1
ATOM 798 C CA . THR A 1 99 ? 25.503 -3.734 -24.369 1.00 94.12 99 THR A CA 1
ATOM 799 C C . THR A 1 99 ? 25.758 -4.788 -25.440 1.00 94.12 99 THR A C 1
ATOM 801 O O . THR A 1 99 ? 26.902 -4.960 -25.858 1.00 94.12 99 THR A O 1
ATOM 804 N N . VAL A 1 100 ? 24.710 -5.442 -25.951 1.00 94.94 100 VAL A N 1
AT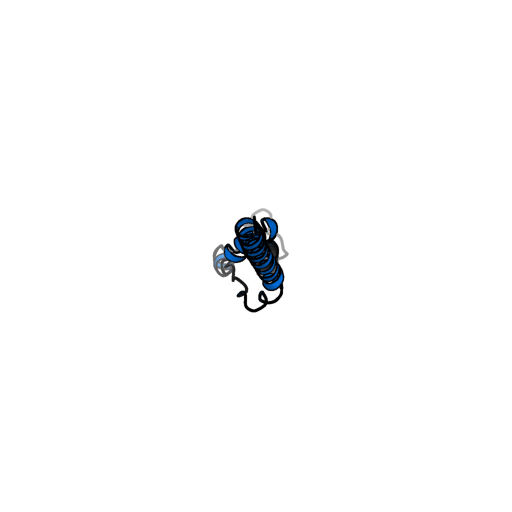OM 805 C CA . VAL A 1 100 ? 24.825 -6.392 -27.067 1.00 94.94 100 VAL A CA 1
ATOM 806 C C . VAL A 1 100 ? 25.323 -5.687 -28.333 1.00 94.94 100 VAL A C 1
ATOM 808 O O . VAL A 1 100 ? 26.226 -6.193 -28.997 1.00 94.94 100 VAL A O 1
ATOM 811 N N . GLY A 1 101 ? 24.799 -4.501 -28.650 1.00 94.44 101 GLY A N 1
ATOM 812 C CA . GLY A 1 101 ? 25.229 -3.707 -29.802 1.00 94.44 101 GLY A CA 1
ATOM 813 C C . GLY A 1 101 ? 26.703 -3.298 -29.731 1.00 94.44 101 GLY A C 1
ATOM 814 O O . GLY A 1 101 ? 27.438 -3.475 -30.703 1.00 94.44 101 GLY A O 1
ATOM 815 N N . LEU A 1 102 ? 27.161 -2.821 -28.569 1.00 93.94 102 LEU A N 1
ATOM 816 C CA . LEU A 1 102 ? 28.564 -2.470 -28.332 1.00 93.94 102 LEU A CA 1
ATOM 817 C C . LEU A 1 102 ? 29.486 -3.688 -28.443 1.00 93.94 102 LEU A C 1
ATOM 819 O O . LEU A 1 102 ? 30.525 -3.603 -29.095 1.00 93.94 102 LEU A O 1
ATOM 823 N N . LEU A 1 103 ? 29.096 -4.831 -27.868 1.00 93.06 103 LEU A N 1
ATOM 824 C CA . LEU A 1 103 ? 29.859 -6.079 -27.979 1.00 93.06 103 LEU A CA 1
ATOM 825 C C . LEU A 1 103 ? 30.023 -6.515 -29.441 1.00 93.06 103 LEU A C 1
ATOM 827 O O . LEU A 1 103 ? 31.125 -6.865 -29.862 1.00 93.06 103 LEU A O 1
ATOM 831 N N . GLN A 1 104 ? 28.950 -6.445 -30.232 1.00 91.69 104 GLN A N 1
ATOM 832 C CA . GLN A 1 104 ? 28.991 -6.765 -31.661 1.00 91.69 104 GLN A CA 1
ATOM 833 C C . GLN A 1 104 ? 29.870 -5.779 -32.445 1.00 91.69 104 GLN A C 1
ATOM 835 O O . GLN A 1 104 ? 30.626 -6.194 -33.324 1.00 91.69 104 GLN A O 1
ATOM 840 N N . TYR A 1 105 ? 29.801 -4.484 -32.127 1.00 91.31 105 TYR A N 1
ATOM 841 C CA . TYR A 1 105 ? 30.619 -3.453 -32.767 1.00 91.31 105 TYR A CA 1
ATOM 842 C C . TYR A 1 105 ? 32.115 -3.658 -32.496 1.00 91.31 105 TYR A C 1
ATOM 844 O O . TYR A 1 105 ? 32.908 -3.724 -33.435 1.00 91.31 105 TYR A O 1
ATOM 852 N N . ILE A 1 106 ? 32.493 -3.843 -31.227 1.00 91.75 106 ILE A N 1
ATOM 853 C CA . ILE A 1 106 ? 33.884 -4.085 -30.819 1.00 91.75 106 ILE A CA 1
ATOM 854 C C . ILE A 1 106 ? 34.407 -5.390 -31.434 1.00 91.75 106 ILE A C 1
ATOM 856 O O . ILE A 1 106 ? 35.520 -5.419 -31.954 1.00 91.75 106 ILE A O 1
ATOM 860 N N . SER A 1 107 ? 33.601 -6.458 -31.440 1.00 86.19 107 SER A N 1
ATOM 861 C CA . SER A 1 107 ? 33.986 -7.739 -32.049 1.00 86.19 107 SER A CA 1
ATOM 862 C C . SER A 1 107 ? 34.277 -7.613 -33.547 1.00 86.19 107 SER A C 1
ATOM 864 O O . SER A 1 107 ? 35.232 -8.215 -34.039 1.00 86.19 107 SER A O 1
ATOM 866 N N . LYS A 1 108 ? 33.493 -6.810 -34.278 1.00 81.31 108 LYS A N 1
ATOM 867 C CA . LYS A 1 108 ? 33.762 -6.517 -35.692 1.00 81.31 108 LYS A CA 1
ATOM 868 C C . LYS A 1 108 ? 35.062 -5.735 -35.853 1.00 81.31 108 LYS A C 1
ATOM 870 O O . LYS A 1 108 ? 35.887 -6.120 -36.669 1.00 81.31 108 LYS A O 1
ATOM 875 N N . TRP A 1 109 ? 35.278 -4.705 -35.038 1.00 76.56 109 TRP A N 1
ATOM 876 C CA . TRP A 1 109 ? 36.486 -3.878 -35.089 1.00 76.56 109 TRP A CA 1
ATOM 877 C C . TRP A 1 109 ? 37.769 -4.686 -34.839 1.00 76.56 109 TRP A C 1
ATOM 879 O O . TRP A 1 109 ? 38.712 -4.582 -35.615 1.00 76.56 109 TRP A O 1
ATOM 889 N N . ILE A 1 110 ? 37.767 -5.576 -33.839 1.00 76.44 110 ILE A N 1
ATOM 890 C CA . ILE A 1 110 ? 38.899 -6.470 -33.531 1.00 76.44 110 ILE A CA 1
ATOM 891 C C . ILE A 1 110 ? 39.209 -7.425 -34.689 1.00 76.44 110 ILE A C 1
ATOM 893 O O . ILE A 1 110 ? 40.368 -7.721 -34.930 1.00 76.44 110 ILE A O 1
ATOM 897 N N . LYS A 1 111 ? 38.198 -7.901 -35.425 1.00 61.16 111 LYS A N 1
ATOM 898 C CA . LYS A 1 111 ? 38.405 -8.760 -36.606 1.00 61.16 111 LYS A CA 1
ATOM 899 C C . LYS A 1 111 ? 38.929 -8.011 -37.836 1.00 61.16 111 LYS A C 1
ATOM 901 O O . LYS A 1 111 ? 39.246 -8.661 -38.826 1.00 61.16 111 LYS A O 1
ATOM 906 N N . THR A 1 112 ? 38.935 -6.677 -37.811 1.00 59.41 112 THR A N 1
ATOM 907 C CA . THR A 1 112 ? 39.348 -5.839 -38.951 1.00 59.41 112 THR A CA 1
ATOM 908 C C . THR A 1 112 ? 40.769 -5.273 -38.782 1.00 59.41 112 THR A C 1
ATOM 910 O O . THR A 1 112 ? 41.269 -4.641 -39.709 1.00 59.41 112 THR A O 1
ATOM 913 N N . ILE A 1 113 ? 41.402 -5.493 -37.621 1.00 52.81 113 ILE A N 1
ATOM 914 C CA . ILE A 1 113 ? 42.828 -5.243 -37.330 1.00 52.81 113 ILE A CA 1
ATOM 915 C C . ILE A 1 113 ? 43.594 -6.546 -37.548 1.00 52.81 113 ILE A C 1
ATOM 917 O O . ILE A 1 113 ? 44.696 -6.480 -38.132 1.00 52.81 113 ILE A O 1
#

Secondary structure (DSSP, 8-state):
-HHHHHHHHHHHTT-SHHHHHHHHHHHHHHHHHHHHHHHHHHHHHS-SSPP-TTSPP----THHHHTSPPP------GGGTTTTSHHHHHHHHHHHHHHHHHHHHHHHHHTT-

Organism: NCBI:txid1358423

Radius of gyration: 29.03 Å; chains: 1; bounding box: 69×19×84 Å

pLDDT: mean 80.64, std 12.59, range [49.62, 95.75]

InterPro domains:
  IPR021913 Protein of unknown function DUF3526 [PF12040] (1-73)

Sequence (113 aa):
PYLSLKQLSMALTASDFNTFIDFQNQAEAYRYQLAQKMNKLQIDKISNISPGENGKPLSISRSNWAEQPDFNYHFHTVGNMTTEQFFPLASLSLWLLITVGLLQYISKWIKTI

Foldseek 3Di:
DVVLVVQVVCVVVCNDPVSVVLQVVLVVVLVVVLVVLVVVQCVVQPDPDADPPPDDHRDDDPVSVVPRDDDDDDPPPCPPVPVVNPVSVVVVVVVVCVVVVVVVVVVVVVVVD